Protein AF-K2A7L4-F1 (afdb_monomer_lite)

Radius of gyration: 23.86 Å; chains: 1; bounding box: 83×34×52 Å

Secondary structure (DSSP, 8-state):
--STTT-EEE-HHHHHTT--GGG--S-S-EEEEESSHHHHHHHHHHHTT--S-EEEEEES--GGGHHHHHHHHHHTT-EEEEESS--TTTHHHHHTT--SEE--THHHHSPPPPP----------------

Foldseek 3Di:
DPDCQAEAEAEPVCVVVVDQPVPDPDHQEYEYEDAEPVVLVVVVVRCVNPPHAYEYEHEVHDLVCLLVSVVVCVVVVHQYEYEYPDDPVCVVVVCVSPGNYYDDPCVPPPDDDDDDDDDDDDDDPPPPDDD

Structure (mmCIF, N/CA/C/O backbone):
data_AF-K2A7L4-F1
#
_entry.id   AF-K2A7L4-F1
#
loop_
_atom_site.group_PDB
_atom_site.id
_atom_site.type_symbol
_atom_site.label_atom_id
_atom_site.label_alt_id
_atom_site.label_comp_id
_atom_site.label_asym_id
_atom_site.label_entity_id
_atom_site.label_seq_id
_atom_site.pdbx_PDB_ins_code
_atom_site.Cartn_x
_atom_site.Cartn_y
_atom_site.Cartn_z
_atom_site.occupancy
_atom_site.B_iso_or_equiv
_atom_site.auth_seq_id
_atom_site.auth_comp_id
_atom_site.auth_asym_id
_atom_site.auth_atom_id
_atom_site.pdbx_PDB_model_num
ATOM 1 N N . ARG A 1 1 ? -7.139 -5.953 -0.309 1.00 86.12 1 ARG A N 1
ATOM 2 C CA . ARG A 1 1 ? -7.545 -7.374 -0.502 1.00 86.12 1 ARG A CA 1
ATOM 3 C C . ARG A 1 1 ? -8.337 -7.838 0.719 1.00 86.12 1 ARG A C 1
ATOM 5 O O . ARG A 1 1 ? -8.041 -7.324 1.789 1.00 86.12 1 ARG A O 1
ATOM 12 N N . LEU A 1 2 ? -9.313 -8.744 0.580 1.00 79.94 2 LEU A N 1
ATOM 13 C CA . LEU A 1 2 ? -10.068 -9.315 1.712 1.00 79.94 2 LEU A CA 1
ATOM 14 C C . LEU A 1 2 ? -9.453 -10.632 2.205 1.00 79.94 2 LEU A C 1
ATOM 16 O O . LEU A 1 2 ? -9.484 -10.913 3.397 1.00 79.94 2 LEU A O 1
ATOM 20 N N . GLY A 1 3 ? -8.848 -11.410 1.306 1.00 83.31 3 GLY A N 1
ATOM 21 C CA . GLY A 1 3 ? -8.151 -12.647 1.656 1.00 83.31 3 GLY A CA 1
ATOM 22 C C . GLY A 1 3 ? -7.023 -13.000 0.689 1.00 83.31 3 GLY A C 1
ATOM 23 O O . GLY A 1 3 ? -6.703 -12.243 -0.231 1.00 83.31 3 GLY A O 1
ATOM 24 N N . LEU A 1 4 ? -6.410 -14.170 0.893 1.00 84.88 4 LEU A N 1
ATOM 25 C CA . LEU A 1 4 ? -5.276 -14.646 0.084 1.00 84.88 4 LEU A CA 1
ATOM 26 C C . LEU A 1 4 ? -5.657 -15.006 -1.366 1.00 84.88 4 LEU A C 1
ATOM 28 O O . LEU A 1 4 ? -4.777 -15.100 -2.214 1.00 84.88 4 LEU A O 1
ATOM 32 N N . TRP A 1 5 ? -6.946 -15.188 -1.664 1.00 81.75 5 TRP A N 1
ATOM 33 C CA . TRP A 1 5 ? -7.446 -15.519 -3.005 1.00 81.75 5 TRP A CA 1
ATOM 34 C C . TRP A 1 5 ? -7.596 -14.301 -3.934 1.00 81.75 5 TRP A C 1
ATOM 36 O O . TRP A 1 5 ? -7.718 -14.472 -5.143 1.00 81.75 5 TRP A O 1
ATOM 46 N N . ASP A 1 6 ? -7.614 -13.072 -3.402 1.00 83.62 6 ASP A N 1
ATOM 47 C CA . ASP A 1 6 ? -7.854 -11.865 -4.211 1.00 83.62 6 ASP A CA 1
ATOM 48 C C . ASP A 1 6 ? -6.631 -11.440 -5.033 1.00 83.62 6 ASP A C 1
ATOM 50 O O . ASP A 1 6 ? -6.761 -10.953 -6.162 1.00 83.62 6 ASP A O 1
ATOM 54 N N . ALA A 1 7 ? -5.449 -11.563 -4.432 1.00 88.81 7 ALA A N 1
ATOM 55 C CA . ALA A 1 7 ? -4.194 -11.047 -4.952 1.00 88.81 7 ALA A CA 1
ATOM 56 C C . ALA A 1 7 ? -3.018 -11.859 -4.415 1.00 88.81 7 ALA A C 1
ATOM 58 O O . ALA A 1 7 ? -3.024 -12.301 -3.263 1.00 88.81 7 ALA A O 1
ATOM 59 N N . VAL A 1 8 ? -1.979 -11.990 -5.238 1.00 90.62 8 VAL A N 1
ATOM 60 C CA . VAL A 1 8 ? -0.698 -12.529 -4.779 1.00 90.62 8 VAL A CA 1
ATOM 61 C C . VAL A 1 8 ? 0.108 -11.387 -4.178 1.00 90.62 8 VAL A C 1
ATOM 63 O O . VAL A 1 8 ? 0.433 -10.432 -4.880 1.00 90.62 8 VAL A O 1
ATOM 66 N N . MET A 1 9 ? 0.445 -11.513 -2.896 1.00 89.25 9 MET A N 1
ATOM 67 C CA . MET A 1 9 ? 1.396 -10.639 -2.214 1.00 89.25 9 MET A CA 1
ATOM 68 C C . MET A 1 9 ? 2.733 -11.363 -2.086 1.00 89.25 9 MET A C 1
ATOM 70 O O . MET A 1 9 ? 2.806 -12.436 -1.488 1.00 89.25 9 MET A O 1
ATOM 74 N N . ILE A 1 10 ? 3.782 -10.768 -2.639 1.00 89.06 10 ILE A N 1
ATOM 75 C CA . ILE A 1 10 ? 5.142 -11.291 -2.604 1.00 89.06 10 ILE A CA 1
ATOM 76 C C . ILE A 1 10 ? 5.952 -10.487 -1.602 1.00 89.06 10 ILE A C 1
ATOM 78 O O . ILE A 1 10 ? 6.147 -9.286 -1.768 1.00 89.06 10 ILE A O 1
ATOM 82 N N . LYS A 1 11 ? 6.458 -11.184 -0.593 1.00 86.56 11 LYS A N 1
ATOM 83 C CA . LYS A 1 11 ? 7.412 -10.654 0.383 1.00 86.56 11 LYS A CA 1
ATOM 84 C C . LYS A 1 11 ? 8.851 -11.013 0.005 1.00 86.56 11 LYS A C 1
ATOM 86 O O . LYS A 1 11 ? 9.097 -11.784 -0.928 1.00 86.56 11 LYS A O 1
ATOM 91 N N . ASP A 1 12 ? 9.802 -10.481 0.755 1.00 74.25 12 ASP A N 1
ATOM 92 C CA . ASP A 1 12 ? 11.238 -10.732 0.630 1.00 74.25 12 ASP A CA 1
ATOM 93 C C . ASP A 1 12 ? 11.605 -12.235 0.569 1.00 74.25 12 ASP A C 1
ATOM 95 O O . ASP A 1 12 ? 12.352 -12.672 -0.314 1.00 74.25 12 ASP A O 1
ATOM 99 N N . ASN A 1 13 ? 11.007 -13.048 1.439 1.00 78.81 13 ASN A N 1
ATOM 100 C CA . ASN A 1 13 ? 11.242 -14.483 1.561 1.00 78.81 13 ASN A CA 1
ATOM 101 C C . ASN A 1 13 ? 10.885 -15.258 0.280 1.00 78.81 13 ASN A C 1
ATOM 103 O O . ASN A 1 13 ? 11.617 -16.161 -0.128 1.00 78.81 13 ASN A O 1
ATOM 107 N N . HIS A 1 14 ? 9.823 -14.863 -0.422 1.00 81.75 14 HIS A N 1
ATOM 108 C CA . HIS A 1 14 ? 9.398 -15.484 -1.677 1.00 81.75 14 HIS A CA 1
ATOM 109 C C . HIS A 1 14 ? 10.441 -15.282 -2.783 1.00 81.75 14 HIS A C 1
ATOM 111 O O . HIS A 1 14 ? 10.658 -16.163 -3.620 1.00 81.75 14 HIS A O 1
ATOM 117 N N . PHE A 1 15 ? 11.130 -14.135 -2.784 1.00 71.62 15 PHE A N 1
ATOM 118 C CA . PHE A 1 15 ? 12.228 -13.907 -3.718 1.00 71.62 15 PHE A CA 1
ATOM 119 C C . PHE A 1 15 ? 13.444 -14.774 -3.409 1.00 71.62 15 PHE A C 1
ATOM 121 O O . PHE A 1 15 ? 14.081 -15.241 -4.354 1.00 71.62 15 PHE A O 1
ATOM 128 N N . GLY A 1 16 ? 13.747 -15.000 -2.126 1.00 74.00 16 GLY A N 1
ATOM 129 C CA . GLY A 1 16 ? 14.799 -15.925 -1.694 1.00 74.00 16 GLY A CA 1
ATOM 130 C C . GLY A 1 16 ? 14.524 -17.372 -2.112 1.00 74.00 16 GLY A C 1
ATOM 131 O O . GLY A 1 16 ? 15.450 -18.101 -2.447 1.00 74.00 16 GLY A O 1
ATOM 132 N N . MET A 1 17 ? 13.248 -17.754 -2.191 1.00 82.44 17 MET A N 1
ATOM 133 C CA . MET A 1 17 ? 12.800 -19.087 -2.614 1.00 82.44 17 MET A CA 1
ATOM 134 C C . MET A 1 17 ? 12.707 -19.269 -4.140 1.00 82.44 17 MET A C 1
ATOM 136 O O . MET A 1 17 ? 12.281 -20.321 -4.609 1.00 82.44 17 MET A O 1
ATOM 140 N N . GLY A 1 18 ? 13.084 -18.262 -4.937 1.00 78.25 18 GLY A N 1
ATOM 141 C CA . GLY A 1 18 ? 13.066 -18.366 -6.401 1.00 78.25 18 GLY A CA 1
ATOM 142 C C . GLY A 1 18 ? 11.666 -18.318 -7.021 1.00 78.25 18 GLY A C 1
ATOM 143 O O . GLY A 1 18 ? 11.464 -18.840 -8.116 1.00 78.25 18 GLY A O 1
ATOM 144 N N . PHE A 1 19 ? 10.694 -17.692 -6.349 1.00 82.75 19 PHE A N 1
ATOM 145 C CA . PHE A 1 19 ? 9.336 -17.572 -6.874 1.00 82.75 19 PHE A CA 1
ATOM 146 C C . PHE A 1 19 ? 9.306 -16.842 -8.231 1.00 82.75 19 PHE A C 1
ATOM 148 O O . PHE A 1 19 ? 9.809 -15.721 -8.367 1.00 82.75 19 PHE A O 1
ATOM 155 N N . ASP A 1 20 ? 8.686 -17.478 -9.230 1.00 82.81 20 ASP A N 1
ATOM 156 C CA . ASP A 1 20 ? 8.538 -16.940 -10.583 1.00 82.81 20 ASP A CA 1
ATOM 157 C C . ASP A 1 20 ? 7.170 -16.273 -10.764 1.00 82.81 20 ASP A C 1
ATOM 159 O O . ASP A 1 20 ? 6.131 -16.932 -10.859 1.00 82.81 20 ASP A O 1
ATOM 163 N N . LEU A 1 21 ? 7.191 -14.945 -10.883 1.00 84.19 21 LEU A N 1
ATOM 164 C CA . LEU A 1 21 ? 6.017 -14.109 -11.128 1.00 84.19 21 LEU A CA 1
ATOM 165 C C . LEU A 1 21 ? 5.228 -14.497 -12.385 1.00 84.19 21 LEU A C 1
ATOM 167 O O . LEU A 1 21 ? 4.024 -14.259 -12.435 1.00 84.19 21 LEU A O 1
ATOM 171 N N . LYS A 1 22 ? 5.857 -15.133 -13.382 1.00 82.12 22 LYS A N 1
ATOM 172 C CA . LYS A 1 22 ? 5.166 -15.587 -14.603 1.00 82.12 22 LYS A CA 1
ATOM 173 C C . LYS A 1 22 ? 4.145 -16.693 -14.339 1.00 82.12 22 LYS A C 1
ATOM 175 O O . LYS A 1 22 ? 3.267 -16.932 -15.169 1.00 82.12 22 LYS A O 1
ATOM 180 N N . ARG A 1 23 ? 4.259 -17.385 -13.201 1.00 83.88 23 ARG A N 1
ATOM 181 C CA . ARG A 1 23 ? 3.321 -18.434 -12.782 1.00 83.88 23 ARG A CA 1
ATOM 182 C C . ARG A 1 23 ? 2.033 -17.864 -12.195 1.00 83.88 23 ARG A C 1
ATOM 184 O O . ARG A 1 23 ? 1.040 -18.583 -12.130 1.00 83.88 23 ARG A O 1
ATOM 191 N N . VAL A 1 24 ? 2.032 -16.592 -11.797 1.00 85.12 24 VAL A N 1
ATOM 192 C CA . VAL A 1 24 ? 0.857 -15.933 -11.229 1.00 85.12 24 VAL A CA 1
ATOM 193 C C . VAL A 1 24 ? -0.155 -15.653 -12.337 1.00 85.12 24 VAL A C 1
ATOM 195 O O . VAL A 1 24 ? 0.096 -14.868 -13.251 1.00 85.12 24 VAL A O 1
ATOM 198 N N . LYS A 1 25 ? -1.311 -16.314 -12.256 1.00 81.81 25 LYS A N 1
ATOM 199 C CA . LYS A 1 25 ? -2.440 -16.172 -13.182 1.00 81.81 25 LYS A CA 1
ATOM 200 C C . LYS A 1 25 ? -3.742 -16.084 -12.383 1.00 81.81 25 LYS A C 1
ATOM 202 O O . LYS A 1 25 ? -3.800 -16.580 -11.264 1.00 81.81 25 LYS A O 1
ATOM 207 N N . ASN A 1 26 ? -4.777 -15.492 -12.978 1.00 86.38 26 ASN A N 1
ATOM 208 C CA . ASN A 1 26 ? -6.145 -15.449 -12.436 1.00 86.38 26 ASN A CA 1
ATOM 209 C C . ASN A 1 26 ? -6.304 -14.738 -11.075 1.00 86.38 26 ASN A C 1
ATOM 211 O O . ASN A 1 26 ? -7.186 -15.090 -10.300 1.00 86.38 26 ASN A O 1
ATOM 215 N N . VAL A 1 27 ? -5.482 -13.725 -10.788 1.00 89.31 27 VAL A N 1
ATOM 216 C CA . VAL A 1 27 ? -5.642 -12.845 -9.615 1.00 89.31 27 VAL A CA 1
ATOM 217 C C . VAL A 1 27 ? -5.869 -11.403 -10.054 1.00 89.31 27 VAL A C 1
ATOM 219 O O . VAL A 1 27 ? -5.484 -11.031 -11.163 1.00 89.31 27 VAL A O 1
ATOM 222 N N . LYS A 1 28 ? -6.488 -10.582 -9.195 1.00 91.25 28 LYS A N 1
ATOM 223 C CA . LYS A 1 28 ? -6.848 -9.194 -9.541 1.00 91.25 28 LYS A CA 1
ATOM 224 C C . LYS A 1 28 ? -5.616 -8.315 -9.756 1.00 91.25 28 LYS A C 1
ATOM 226 O O . LYS A 1 28 ? -5.599 -7.493 -10.667 1.00 91.25 28 LYS A O 1
ATOM 231 N N . PHE A 1 29 ? -4.599 -8.485 -8.916 1.00 92.81 29 PHE A N 1
ATOM 232 C CA . PHE A 1 29 ? -3.343 -7.747 -8.984 1.00 92.81 29 PHE A CA 1
ATOM 233 C C . PHE A 1 29 ? -2.212 -8.534 -8.318 1.00 92.81 29 PHE A C 1
ATOM 235 O O . PHE A 1 29 ? -2.442 -9.515 -7.603 1.00 92.81 29 PHE A O 1
ATOM 242 N N . VAL A 1 30 ? -0.987 -8.089 -8.579 1.00 93.19 30 VAL A N 1
ATOM 243 C CA . VAL A 1 30 ? 0.221 -8.545 -7.894 1.00 93.19 30 VAL A CA 1
ATOM 244 C C . VAL A 1 30 ? 0.715 -7.421 -7.005 1.00 93.19 30 VAL A C 1
ATOM 246 O O . VAL A 1 30 ? 0.873 -6.289 -7.456 1.00 93.19 30 VAL A O 1
ATOM 249 N N . GLU A 1 31 ? 0.988 -7.753 -5.757 1.00 94.56 31 GLU A N 1
ATOM 250 C CA . GLU A 1 31 ? 1.528 -6.842 -4.762 1.00 94.56 31 GLU A CA 1
ATOM 251 C C . GLU A 1 31 ? 2.910 -7.319 -4.331 1.00 94.56 31 GLU A C 1
ATOM 253 O O . GLU A 1 31 ? 3.126 -8.520 -4.159 1.00 94.56 31 GLU A O 1
ATOM 258 N N . ILE A 1 32 ? 3.860 -6.398 -4.190 1.00 94.62 32 ILE A N 1
ATOM 259 C CA . ILE A 1 32 ? 5.217 -6.718 -3.747 1.00 94.62 32 ILE A CA 1
ATOM 260 C C . ILE A 1 32 ? 5.619 -5.795 -2.606 1.00 94.62 32 ILE A C 1
ATOM 262 O O . ILE A 1 32 ? 5.568 -4.577 -2.749 1.00 94.62 32 ILE A O 1
ATOM 266 N N . GLU A 1 33 ? 6.069 -6.392 -1.511 1.00 94.88 33 GLU A N 1
ATOM 267 C CA . GLU A 1 33 ? 6.612 -5.697 -0.348 1.00 94.88 33 GLU A CA 1
ATOM 268 C C . GLU A 1 33 ? 8.115 -5.462 -0.517 1.00 94.88 33 GLU A C 1
ATOM 270 O O . GLU A 1 33 ? 8.862 -6.360 -0.926 1.00 94.88 33 GLU A O 1
ATOM 275 N N . VAL A 1 34 ? 8.555 -4.239 -0.228 1.00 95.62 34 VAL A N 1
ATOM 276 C CA . VAL A 1 34 ? 9.965 -3.847 -0.238 1.00 95.62 34 VAL A CA 1
ATOM 277 C C . VAL A 1 34 ? 10.280 -2.930 0.941 1.00 95.62 34 VAL A C 1
ATOM 279 O O . VAL A 1 34 ? 9.512 -2.030 1.262 1.00 95.62 34 VAL A O 1
ATOM 282 N N . GLU A 1 35 ? 11.462 -3.103 1.523 1.00 95.38 35 GLU A N 1
ATOM 283 C CA . GLU A 1 35 ? 11.927 -2.364 2.709 1.00 95.38 35 GLU A CA 1
ATOM 284 C C . GLU A 1 35 ? 12.985 -1.298 2.372 1.00 95.38 35 GLU A C 1
ATOM 286 O O . GLU A 1 35 ? 13.297 -0.406 3.161 1.00 95.38 35 GLU A O 1
ATOM 291 N N . ASN A 1 36 ? 13.606 -1.391 1.190 1.00 95.50 36 ASN A N 1
ATOM 292 C CA . ASN A 1 36 ? 14.650 -0.462 0.753 1.00 95.50 36 ASN A CA 1
ATOM 293 C C . ASN A 1 36 ? 14.740 -0.337 -0.777 1.00 95.50 36 ASN A C 1
ATOM 295 O O . ASN A 1 36 ? 14.196 -1.141 -1.534 1.00 95.50 36 ASN A O 1
ATOM 299 N N . LEU A 1 37 ? 15.488 0.669 -1.247 1.00 96.31 37 LEU A N 1
ATOM 300 C CA . LEU A 1 37 ? 15.656 0.963 -2.678 1.00 96.31 37 LEU A CA 1
ATOM 301 C C . LEU A 1 37 ? 16.280 -0.194 -3.472 1.00 96.31 37 LEU A C 1
ATOM 303 O O . LEU A 1 37 ? 15.925 -0.407 -4.626 1.00 96.31 37 LEU A O 1
ATOM 307 N N . ARG A 1 38 ? 17.172 -0.981 -2.859 1.00 94.25 38 ARG A N 1
ATOM 308 C CA . ARG A 1 38 ? 17.788 -2.135 -3.528 1.00 94.25 38 ARG A CA 1
ATOM 309 C C . ARG A 1 38 ? 16.759 -3.233 -3.796 1.00 94.25 38 ARG A C 1
ATOM 311 O O . ARG A 1 38 ? 16.801 -3.868 -4.849 1.00 94.25 38 ARG A O 1
ATOM 318 N N . GLN A 1 39 ? 15.861 -3.489 -2.845 1.00 94.19 39 GLN A N 1
ATOM 319 C CA . GLN A 1 39 ? 14.743 -4.411 -3.043 1.00 94.19 39 GLN A CA 1
ATOM 320 C C . GLN A 1 39 ? 13.747 -3.852 -4.068 1.00 94.19 39 GLN A C 1
ATOM 322 O O . GLN A 1 39 ? 13.325 -4.600 -4.947 1.00 94.19 39 GLN A O 1
ATOM 327 N N . LEU A 1 40 ? 13.461 -2.545 -4.029 1.00 95.62 40 LEU A N 1
ATOM 328 C CA . LEU A 1 40 ? 12.623 -1.863 -5.020 1.00 95.62 40 LEU A CA 1
ATOM 329 C C . LEU A 1 40 ? 13.141 -2.059 -6.450 1.00 95.62 40 LEU A C 1
ATOM 331 O O . LEU A 1 40 ? 12.390 -2.508 -7.313 1.00 95.62 40 LEU A O 1
ATOM 335 N N . ASP A 1 41 ? 14.425 -1.793 -6.701 1.00 94.56 41 ASP A N 1
ATOM 336 C CA . ASP A 1 41 ? 15.007 -1.925 -8.042 1.00 94.56 41 ASP A CA 1
ATOM 337 C C . ASP A 1 41 ? 14.903 -3.377 -8.559 1.00 94.56 41 ASP A C 1
ATOM 339 O O . ASP A 1 41 ? 14.564 -3.621 -9.722 1.00 94.56 41 ASP A O 1
ATOM 343 N N . LYS A 1 42 ? 15.106 -4.370 -7.677 1.00 91.56 42 LYS A N 1
ATOM 344 C CA . LYS A 1 42 ? 14.906 -5.794 -8.003 1.00 91.56 42 LYS A CA 1
ATOM 345 C C . LYS A 1 42 ? 13.439 -6.127 -8.282 1.00 91.56 42 LYS A C 1
ATOM 347 O O . LYS A 1 42 ? 13.158 -6.871 -9.223 1.00 91.56 42 LYS A O 1
ATOM 352 N N . ALA A 1 43 ? 12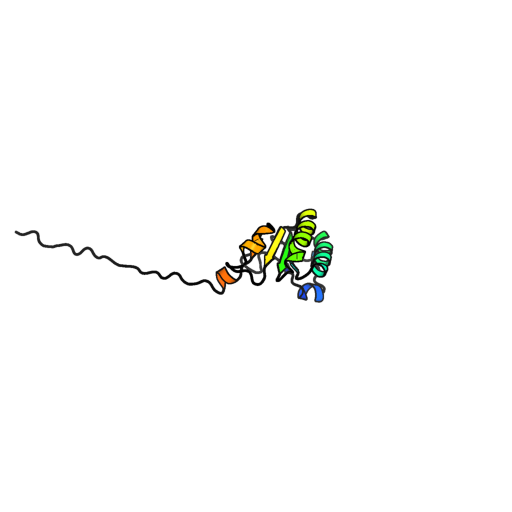.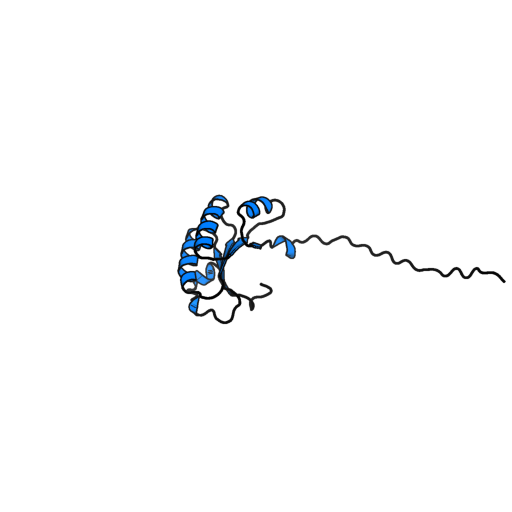516 -5.615 -7.472 1.00 91.62 43 ALA A N 1
ATOM 353 C CA . ALA A 1 43 ? 11.084 -5.836 -7.635 1.00 91.62 43 ALA A CA 1
ATOM 354 C C . ALA A 1 43 ? 10.598 -5.268 -8.973 1.00 91.62 43 ALA A C 1
ATOM 356 O O . ALA A 1 43 ? 9.967 -5.987 -9.747 1.00 91.62 43 ALA A O 1
ATOM 357 N N . MET A 1 44 ? 10.983 -4.032 -9.301 1.00 93.00 44 MET A N 1
ATOM 358 C CA . MET A 1 44 ? 10.651 -3.385 -10.572 1.00 93.00 44 MET A CA 1
ATOM 359 C C . MET A 1 44 ? 11.153 -4.192 -11.773 1.00 93.00 44 MET A C 1
ATOM 361 O O . MET A 1 44 ? 10.391 -4.431 -12.708 1.00 93.00 44 MET A O 1
ATOM 365 N N . ALA A 1 45 ? 12.396 -4.689 -11.735 1.00 91.00 45 ALA A N 1
ATOM 366 C CA . ALA A 1 45 ? 12.936 -5.528 -12.806 1.00 91.00 45 ALA A CA 1
ATOM 367 C C . ALA A 1 45 ? 12.093 -6.794 -13.042 1.00 91.00 45 ALA A C 1
ATOM 369 O O . ALA A 1 45 ? 11.816 -7.152 -14.188 1.00 91.00 45 ALA A O 1
ATOM 370 N N . LYS A 1 46 ? 11.632 -7.450 -11.972 1.00 88.38 46 LYS A N 1
ATOM 371 C CA . LYS A 1 46 ? 10.784 -8.649 -12.070 1.00 88.38 46 LYS A CA 1
ATOM 372 C C . LYS A 1 46 ? 9.363 -8.317 -12.547 1.00 88.38 46 LYS A C 1
ATOM 374 O O . LYS A 1 46 ? 8.803 -9.037 -13.381 1.00 88.38 46 LYS A O 1
ATOM 379 N N . LEU A 1 47 ? 8.811 -7.196 -12.081 1.00 90.69 47 LEU A N 1
ATOM 380 C CA . LEU A 1 47 ? 7.479 -6.698 -12.434 1.00 90.69 47 LEU A CA 1
ATOM 381 C C . LEU A 1 47 ? 7.328 -6.331 -13.916 1.00 90.69 47 LEU A C 1
ATOM 383 O O . LEU A 1 47 ? 6.202 -6.325 -14.417 1.00 90.69 47 LEU A O 1
ATOM 387 N N . LYS A 1 48 ? 8.421 -6.091 -14.654 1.00 90.00 48 LYS A N 1
ATOM 388 C CA . LYS A 1 48 ? 8.373 -5.865 -16.114 1.00 90.00 48 LYS A CA 1
ATOM 389 C C . LYS A 1 48 ? 7.727 -7.021 -16.879 1.00 90.00 48 LYS A C 1
ATOM 391 O O . LYS A 1 48 ? 7.072 -6.797 -17.889 1.00 90.00 48 LYS A O 1
ATOM 396 N N . SER A 1 49 ? 7.871 -8.250 -16.380 1.00 87.06 49 SER A N 1
ATOM 397 C CA . SER A 1 49 ? 7.276 -9.444 -16.998 1.00 87.06 49 SER A CA 1
ATOM 398 C C . SER A 1 49 ? 5.798 -9.668 -16.647 1.00 87.06 49 SER A C 1
ATOM 400 O O . SER A 1 49 ? 5.130 -10.484 -17.282 1.00 87.06 49 SER A O 1
ATOM 402 N N . VAL A 1 50 ? 5.273 -8.943 -15.654 1.00 89.00 50 VAL A N 1
ATOM 403 C CA . VAL A 1 50 ? 3.896 -9.076 -15.165 1.00 89.00 50 VAL A CA 1
ATOM 404 C C . VAL A 1 50 ? 2.972 -8.174 -15.979 1.00 89.00 50 VAL A C 1
ATOM 406 O O . VAL A 1 50 ? 3.212 -6.972 -16.089 1.00 89.00 50 VAL A O 1
ATOM 409 N N . LYS A 1 51 ? 1.897 -8.747 -16.532 1.00 89.50 51 LYS A N 1
ATOM 410 C CA . LYS A 1 51 ? 0.855 -8.006 -17.273 1.00 89.50 51 LYS A CA 1
ATOM 411 C C . LYS A 1 51 ? -0.331 -7.570 -16.407 1.00 89.50 51 LYS A C 1
ATOM 413 O O . LYS A 1 51 ? -1.137 -6.763 -16.850 1.00 89.50 51 LYS A O 1
ATOM 418 N N . LEU A 1 52 ? -0.453 -8.130 -15.206 1.00 90.88 52 LEU A N 1
ATOM 419 C CA . LEU A 1 52 ? -1.498 -7.781 -14.245 1.00 90.88 52 LEU A CA 1
ATOM 420 C C . LEU A 1 52 ? -1.231 -6.396 -13.630 1.00 90.88 52 LEU A C 1
ATOM 422 O O . LEU A 1 52 ? -0.075 -5.959 -13.634 1.00 90.88 52 LEU A O 1
ATOM 426 N N . PRO A 1 53 ? -2.259 -5.730 -13.068 1.00 93.12 53 PRO A N 1
ATOM 427 C CA . PRO A 1 53 ? -2.070 -4.554 -12.226 1.00 93.12 53 PRO A CA 1
ATOM 428 C C . PRO A 1 53 ? -1.065 -4.828 -11.101 1.00 93.12 53 PRO A C 1
ATOM 430 O O . PRO A 1 53 ? -0.992 -5.946 -10.578 1.00 93.12 53 PRO A O 1
ATOM 433 N N . LYS A 1 54 ? -0.271 -3.811 -10.760 1.00 95.19 54 LYS A N 1
ATOM 434 C CA . LYS A 1 54 ? 0.916 -3.947 -9.909 1.00 95.19 54 LYS A CA 1
ATOM 435 C C . LYS A 1 54 ? 0.833 -2.942 -8.777 1.00 95.19 54 LYS A C 1
ATOM 437 O O . LYS A 1 54 ? 0.658 -1.751 -9.031 1.00 95.19 54 LYS A O 1
ATOM 442 N N . VAL A 1 55 ? 1.018 -3.430 -7.563 1.00 96.50 55 VAL A N 1
ATOM 443 C CA . VAL A 1 55 ? 1.145 -2.622 -6.355 1.00 96.50 55 VAL A CA 1
ATOM 444 C C . VAL A 1 55 ? 2.525 -2.882 -5.766 1.00 96.50 55 VAL A C 1
ATOM 446 O O . VAL A 1 55 ? 2.978 -4.027 -5.711 1.00 96.50 55 VAL A O 1
ATOM 449 N N . VAL A 1 56 ? 3.214 -1.826 -5.348 1.00 97.06 56 VAL A N 1
ATOM 450 C CA . VAL A 1 56 ? 4.433 -1.951 -4.548 1.00 97.06 56 VAL A CA 1
ATOM 451 C C . VAL A 1 56 ? 4.204 -1.281 -3.206 1.00 97.06 56 VAL A C 1
ATOM 453 O O . VAL A 1 56 ? 3.936 -0.082 -3.144 1.00 97.06 56 VAL A O 1
ATOM 456 N N . MET A 1 57 ? 4.331 -2.081 -2.151 1.00 97.38 57 MET A N 1
ATOM 457 C CA . MET A 1 57 ? 4.239 -1.663 -0.763 1.00 97.38 57 MET A CA 1
ATOM 458 C C . MET A 1 57 ? 5.635 -1.333 -0.238 1.00 97.38 57 MET A C 1
ATOM 460 O O . MET A 1 57 ? 6.524 -2.182 -0.209 1.00 97.38 57 MET A O 1
ATOM 464 N N . LEU A 1 58 ? 5.814 -0.085 0.183 1.00 97.38 58 LEU A N 1
ATOM 465 C CA . LEU A 1 58 ? 6.980 0.393 0.910 1.00 97.38 58 LEU A CA 1
ATOM 466 C C . LEU A 1 58 ? 6.758 0.095 2.401 1.00 97.38 58 LEU A C 1
ATOM 468 O O . LEU A 1 58 ? 6.104 0.888 3.081 1.00 97.38 58 LEU A O 1
ATOM 472 N N . ASP A 1 59 ? 7.250 -1.045 2.892 1.00 96.06 59 ASP A N 1
ATOM 473 C CA . ASP A 1 59 ? 7.084 -1.453 4.295 1.00 96.06 59 ASP A CA 1
ATOM 474 C C . ASP A 1 59 ? 8.247 -0.970 5.162 1.00 96.06 59 ASP A C 1
ATOM 476 O O . ASP A 1 59 ? 9.412 -1.146 4.804 1.00 96.06 59 ASP A O 1
ATOM 480 N N . ASN A 1 60 ? 7.926 -0.308 6.280 1.00 94.50 60 ASN A N 1
ATOM 481 C CA . ASN A 1 60 ? 8.893 0.278 7.220 1.00 94.50 60 ASN A CA 1
ATOM 482 C C . ASN A 1 60 ? 10.023 1.065 6.518 1.00 94.50 60 ASN A C 1
ATOM 484 O O . ASN A 1 60 ? 11.176 1.106 6.958 1.00 94.50 60 ASN A O 1
ATOM 488 N N . PHE A 1 61 ? 9.688 1.684 5.384 1.00 95.94 61 PHE A N 1
ATOM 489 C CA . PHE A 1 61 ? 10.656 2.248 4.456 1.00 95.94 61 PHE A CA 1
ATOM 490 C C . PHE A 1 61 ? 11.270 3.528 5.020 1.00 95.94 61 PHE A C 1
ATOM 492 O O . PHE A 1 61 ? 10.597 4.340 5.656 1.00 95.94 61 PHE A O 1
ATOM 499 N N . ASN A 1 62 ? 12.547 3.781 4.721 1.00 95.31 62 ASN A N 1
ATOM 500 C CA . ASN A 1 62 ? 13.178 5.032 5.136 1.00 95.31 62 ASN A CA 1
ATOM 501 C C . ASN A 1 62 ? 12.453 6.233 4.511 1.00 95.31 62 ASN A C 1
ATOM 503 O O . ASN A 1 62 ? 12.478 6.422 3.291 1.00 95.31 62 ASN A O 1
ATOM 507 N N . ILE A 1 63 ? 11.892 7.088 5.365 1.00 93.94 63 ILE A N 1
ATOM 508 C CA . ILE A 1 63 ? 11.091 8.247 4.975 1.00 93.94 63 ILE A CA 1
ATOM 509 C C . ILE A 1 63 ? 11.798 9.187 3.992 1.00 93.94 63 ILE A C 1
ATOM 511 O O . ILE A 1 63 ? 11.190 9.683 3.045 1.00 93.94 63 ILE A O 1
ATOM 515 N N . LYS A 1 64 ? 13.121 9.352 4.128 1.00 96.50 64 LYS A N 1
ATOM 516 C CA . LYS A 1 64 ? 13.934 10.194 3.234 1.00 96.50 64 LYS A CA 1
ATOM 517 C C . LYS A 1 64 ? 14.021 9.637 1.810 1.00 96.50 64 LYS A C 1
ATOM 519 O O . LYS A 1 64 ? 14.393 10.361 0.892 1.00 96.50 64 LYS A O 1
ATOM 524 N N . LYS A 1 65 ? 13.723 8.348 1.622 1.00 97.62 65 LYS A N 1
ATOM 525 C CA . LYS A 1 65 ? 13.796 7.637 0.339 1.00 97.62 65 LYS A CA 1
ATOM 526 C C . LYS A 1 65 ? 12.437 7.415 -0.322 1.00 97.62 65 LYS A C 1
ATOM 528 O O . LYS A 1 65 ? 12.403 7.069 -1.500 1.00 97.62 65 LYS A O 1
ATOM 533 N N . ILE A 1 66 ? 11.337 7.676 0.382 1.00 97.06 66 ILE A N 1
ATOM 534 C CA . ILE A 1 66 ? 9.976 7.538 -0.155 1.00 97.06 66 ILE A CA 1
ATOM 535 C C . ILE A 1 66 ? 9.753 8.382 -1.426 1.00 97.06 66 ILE A C 1
ATOM 537 O O . ILE A 1 66 ? 9.242 7.826 -2.400 1.00 97.06 66 ILE A O 1
ATOM 541 N N . PRO A 1 67 ? 10.180 9.663 -1.514 1.00 97.88 67 PRO A N 1
ATOM 542 C CA . PRO A 1 67 ? 9.995 10.449 -2.739 1.00 97.88 67 PRO A CA 1
ATOM 543 C C . PRO A 1 67 ? 10.691 9.840 -3.964 1.00 97.88 67 PRO A C 1
ATOM 545 O O . PRO A 1 67 ? 10.143 9.841 -5.066 1.00 97.88 67 PRO A O 1
ATOM 548 N N . GLU A 1 68 ? 11.896 9.295 -3.765 1.00 98.06 68 GLU A N 1
ATOM 549 C CA . GLU A 1 68 ? 12.664 8.614 -4.811 1.00 98.06 68 GLU A CA 1
ATOM 550 C C . GLU A 1 68 ? 11.931 7.350 -5.286 1.00 98.06 68 GLU A C 1
ATOM 552 O O . GLU A 1 68 ? 11.767 7.142 -6.490 1.00 98.06 68 GLU A O 1
ATOM 557 N N . ALA A 1 69 ? 11.437 6.542 -4.342 1.00 98.00 69 ALA A N 1
ATOM 558 C CA . ALA A 1 69 ? 10.693 5.322 -4.627 1.00 98.00 69 ALA A CA 1
ATOM 559 C C . ALA A 1 69 ? 9.389 5.599 -5.393 1.00 98.00 69 ALA A C 1
ATOM 561 O O . ALA A 1 69 ? 9.156 5.000 -6.443 1.00 98.00 69 ALA A O 1
ATOM 562 N N . ILE A 1 70 ? 8.580 6.559 -4.927 1.00 98.12 70 ILE A N 1
ATOM 563 C CA . ILE A 1 70 ? 7.326 6.957 -5.588 1.00 98.12 70 ILE A CA 1
ATOM 564 C C . ILE A 1 70 ? 7.591 7.418 -7.022 1.00 98.12 70 ILE A C 1
ATOM 566 O O . ILE A 1 70 ? 6.872 7.021 -7.939 1.00 98.12 70 ILE A O 1
ATOM 570 N N . LYS A 1 71 ? 8.635 8.228 -7.242 1.00 98.06 71 LYS A N 1
ATOM 571 C CA . LYS A 1 71 ? 8.994 8.704 -8.585 1.00 98.06 71 LYS A CA 1
ATOM 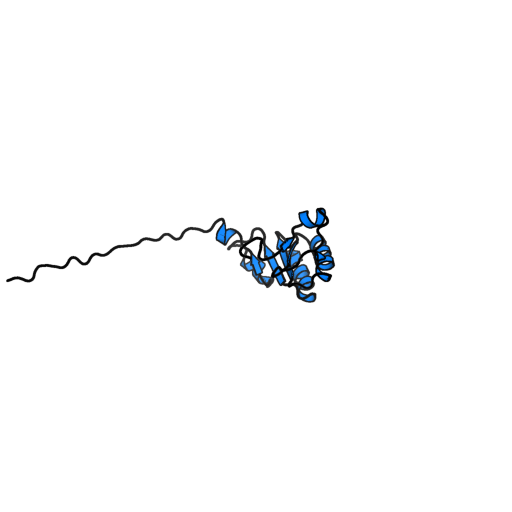572 C C . LYS A 1 71 ? 9.309 7.542 -9.532 1.00 98.06 71 LYS A C 1
ATOM 574 O O . LYS A 1 71 ? 8.808 7.533 -10.654 1.00 98.06 71 LYS A O 1
ATOM 579 N N . LYS A 1 72 ? 10.113 6.569 -9.085 1.00 97.69 72 LYS A N 1
ATOM 580 C CA . LYS A 1 72 ? 10.460 5.374 -9.873 1.00 97.69 72 LYS A CA 1
ATOM 581 C C . LYS A 1 72 ? 9.224 4.534 -10.209 1.00 97.69 72 LYS A C 1
ATOM 583 O O . LYS A 1 72 ? 9.052 4.139 -11.356 1.00 97.69 72 LYS A O 1
ATOM 588 N N . LEU A 1 73 ? 8.355 4.295 -9.228 1.00 97.69 73 LEU A N 1
ATOM 589 C CA . LEU A 1 73 ? 7.156 3.468 -9.392 1.00 97.69 73 LEU A CA 1
ATOM 590 C C . LEU A 1 73 ? 6.131 4.103 -10.337 1.00 97.69 73 LEU A C 1
ATOM 592 O O . LEU A 1 73 ? 5.627 3.440 -11.242 1.00 97.69 73 LEU A O 1
ATOM 596 N N . ARG A 1 74 ? 5.883 5.409 -10.188 1.00 96.75 74 ARG A N 1
ATOM 597 C CA . ARG A 1 74 ? 4.950 6.147 -11.050 1.00 96.75 74 ARG A CA 1
ATOM 598 C C . ARG A 1 74 ? 5.391 6.204 -12.504 1.00 96.75 74 ARG A C 1
ATOM 600 O O . ARG A 1 74 ? 4.539 6.144 -13.384 1.00 96.75 74 ARG A O 1
ATOM 607 N N . ALA A 1 75 ? 6.696 6.282 -12.761 1.00 96.62 75 ALA A N 1
ATOM 608 C CA . ALA A 1 75 ? 7.229 6.246 -14.123 1.00 96.62 75 ALA A CA 1
ATOM 609 C C . ALA A 1 75 ? 6.887 4.936 -14.863 1.00 96.62 75 ALA A C 1
ATOM 611 O O . ALA A 1 75 ? 6.819 4.930 -16.086 1.00 96.62 75 ALA A O 1
ATOM 612 N N . GLU A 1 76 ? 6.633 3.850 -14.127 1.00 95.44 76 GLU A N 1
ATOM 613 C CA . GLU A 1 76 ? 6.246 2.534 -14.656 1.00 95.44 76 GLU A CA 1
ATOM 614 C C . GLU A 1 76 ? 4.733 2.258 -14.500 1.00 95.44 76 GLU A C 1
ATOM 616 O O . GLU A 1 76 ? 4.278 1.137 -14.731 1.00 95.44 76 GLU A O 1
ATOM 621 N N . GLY A 1 77 ? 3.942 3.253 -14.072 1.00 95.69 77 GLY A N 1
ATOM 622 C CA . GLY A 1 77 ? 2.499 3.105 -13.842 1.00 95.69 77 GLY A CA 1
ATOM 623 C C . GLY A 1 77 ? 2.140 2.135 -12.709 1.00 95.69 77 GLY A C 1
ATOM 624 O O . GLY A 1 77 ? 1.082 1.511 -12.751 1.00 95.69 77 GLY A O 1
ATOM 625 N N . ILE A 1 78 ? 3.028 1.962 -11.725 1.00 97.38 78 ILE A N 1
ATOM 626 C CA . ILE A 1 78 ? 2.826 1.060 -10.584 1.00 97.38 78 ILE A CA 1
ATOM 627 C C . ILE A 1 78 ? 2.153 1.823 -9.439 1.00 97.38 78 ILE A C 1
ATOM 629 O O . ILE A 1 78 ? 2.611 2.904 -9.065 1.00 97.38 78 ILE A O 1
ATOM 633 N N . THR A 1 79 ? 1.103 1.236 -8.859 1.00 97.81 79 THR A N 1
ATOM 634 C CA . THR A 1 79 ? 0.425 1.769 -7.670 1.00 97.81 79 THR A CA 1
ATOM 635 C C . THR A 1 79 ? 1.354 1.699 -6.462 1.00 97.81 79 THR A C 1
ATOM 637 O O . THR A 1 79 ? 1.960 0.657 -6.197 1.00 97.81 79 THR A O 1
ATOM 640 N N . VAL A 1 80 ? 1.459 2.799 -5.723 1.00 98.19 80 VAL A N 1
ATOM 641 C CA . VAL A 1 80 ? 2.328 2.909 -4.553 1.00 98.19 80 VAL A CA 1
ATOM 642 C C . VAL A 1 80 ? 1.524 2.834 -3.269 1.00 98.19 80 VAL A C 1
ATOM 644 O O . VAL A 1 80 ? 0.644 3.658 -3.014 1.00 98.19 80 VAL A O 1
ATOM 647 N N . GLU A 1 81 ? 1.903 1.882 -2.431 1.00 98.00 81 GLU A N 1
ATOM 648 C CA . GLU A 1 81 ? 1.382 1.703 -1.088 1.00 98.00 81 GLU A CA 1
ATOM 649 C C . GLU A 1 81 ? 2.485 1.968 -0.058 1.00 98.00 81 GLU A C 1
ATOM 651 O O . GLU A 1 81 ? 3.645 1.626 -0.281 1.00 98.00 81 GLU A O 1
ATOM 656 N N . ILE A 1 82 ? 2.145 2.589 1.070 1.00 97.88 82 ILE A N 1
ATOM 657 C CA . ILE A 1 82 ? 3.059 2.747 2.210 1.00 97.88 82 ILE A CA 1
ATOM 658 C C . ILE A 1 82 ? 2.466 2.016 3.412 1.00 97.88 82 ILE A C 1
ATOM 660 O O . ILE A 1 82 ? 1.286 2.191 3.730 1.00 97.88 82 ILE A O 1
ATOM 664 N N . SER A 1 83 ? 3.290 1.213 4.086 1.00 95.50 83 SER A N 1
ATOM 665 C CA . SER A 1 83 ? 2.915 0.502 5.307 1.00 95.50 83 SER A CA 1
ATOM 666 C C . SER A 1 83 ? 4.062 0.457 6.325 1.00 95.50 83 SER A C 1
ATOM 668 O O . SER A 1 83 ? 5.152 0.975 6.082 1.00 95.50 83 SER A O 1
ATOM 670 N N . GLY A 1 84 ? 3.785 -0.125 7.492 1.00 92.81 84 GLY A N 1
ATOM 671 C CA . GLY A 1 84 ? 4.747 -0.286 8.583 1.00 92.81 84 GLY A CA 1
ATOM 672 C C . GLY A 1 84 ? 4.673 0.822 9.636 1.00 92.81 84 GLY A C 1
ATOM 673 O O . GLY A 1 84 ? 5.000 1.979 9.388 1.00 92.81 84 GLY A O 1
ATOM 674 N N . GLY A 1 85 ? 4.201 0.482 10.842 1.00 90.62 85 GLY A N 1
ATOM 675 C CA . GLY A 1 85 ? 4.212 1.389 12.003 1.00 90.62 85 GLY A CA 1
ATOM 676 C C . GLY A 1 85 ? 3.352 2.661 11.885 1.00 90.62 85 GLY A C 1
ATOM 677 O O . GLY A 1 85 ? 3.472 3.566 12.719 1.00 90.62 85 GLY A O 1
ATOM 678 N N . ILE A 1 86 ? 2.487 2.760 10.870 1.00 93.56 86 ILE A N 1
ATOM 679 C CA . ILE A 1 86 ? 1.666 3.952 10.624 1.00 93.56 86 ILE A CA 1
ATOM 680 C C . ILE A 1 86 ? 0.481 4.005 11.596 1.00 93.56 86 ILE A C 1
ATOM 682 O O . ILE A 1 86 ? -0.247 3.030 11.797 1.00 93.56 86 ILE A O 1
ATOM 686 N N . ASN A 1 87 ? 0.285 5.167 12.208 1.00 91.94 87 ASN A N 1
ATOM 687 C CA . ASN A 1 87 ? -0.775 5.471 13.158 1.00 91.94 87 ASN A CA 1
ATOM 688 C C . ASN A 1 87 ? -1.213 6.939 13.020 1.00 91.94 87 ASN A C 1
ATOM 690 O O . ASN A 1 87 ? -0.634 7.706 12.257 1.00 91.94 87 ASN A O 1
ATOM 694 N N . GLU A 1 88 ? -2.226 7.349 13.780 1.00 90.94 88 GLU A N 1
ATOM 695 C CA . GLU A 1 88 ? -2.797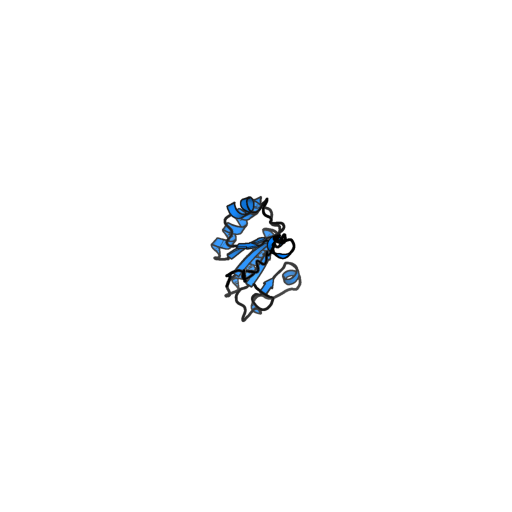 8.701 13.711 1.00 90.94 88 GLU A CA 1
ATOM 696 C C . GLU A 1 88 ? -1.754 9.821 13.885 1.00 90.94 88 GLU A C 1
ATOM 698 O O . GLU A 1 88 ? -1.843 10.857 13.231 1.00 90.94 88 GLU A O 1
ATOM 703 N N . LYS A 1 89 ? -0.712 9.593 14.697 1.00 92.69 89 LYS A N 1
ATOM 704 C CA . LYS A 1 89 ? 0.314 10.603 14.992 1.00 92.69 89 LYS A CA 1
ATOM 705 C C . LYS A 1 89 ? 1.259 10.862 13.818 1.00 92.69 89 LYS A C 1
ATOM 707 O O . LYS A 1 89 ? 1.757 11.975 13.692 1.00 92.69 89 LYS A O 1
ATOM 712 N N . ASN A 1 90 ? 1.534 9.855 12.984 1.00 94.12 90 ASN A N 1
ATOM 713 C CA . ASN A 1 90 ? 2.484 9.959 11.867 1.00 94.12 90 ASN A CA 1
ATOM 714 C C . ASN A 1 90 ? 1.820 9.877 10.480 1.00 94.12 90 ASN A C 1
ATOM 716 O O . ASN A 1 90 ? 2.476 10.142 9.475 1.00 94.12 90 ASN A O 1
ATOM 720 N N . LEU A 1 91 ? 0.517 9.584 10.402 1.00 94.75 91 LEU A N 1
ATOM 721 C CA . LEU A 1 91 ? -0.231 9.458 9.149 1.00 94.75 91 LEU A CA 1
ATOM 722 C C . LEU A 1 91 ? -0.052 10.670 8.227 1.00 94.75 91 LEU A C 1
ATOM 724 O O . LEU A 1 91 ? 0.226 10.516 7.039 1.00 94.75 91 LEU A O 1
ATOM 728 N N . VAL A 1 92 ? -0.174 11.882 8.776 1.00 96.06 92 VAL A N 1
ATOM 729 C CA . VAL A 1 92 ? -0.056 13.129 8.003 1.00 96.06 92 VAL A CA 1
ATOM 730 C C . VAL A 1 92 ? 1.337 13.278 7.388 1.00 96.06 92 VAL A C 1
ATOM 732 O O . VAL A 1 92 ? 1.474 13.834 6.299 1.00 96.06 92 VAL A O 1
ATOM 735 N N . GLU A 1 93 ? 2.378 12.774 8.051 1.00 95.75 93 GLU A N 1
ATOM 736 C CA . GLU A 1 93 ? 3.745 12.805 7.535 1.00 95.75 93 GLU A CA 1
ATOM 737 C C . GLU A 1 93 ? 3.883 11.935 6.282 1.00 95.75 93 GLU A C 1
ATOM 739 O O . GLU A 1 93 ? 4.389 12.401 5.262 1.00 95.75 93 GLU A O 1
ATOM 744 N N . TYR A 1 94 ? 3.337 10.717 6.318 1.00 96.31 94 TYR A N 1
ATOM 745 C CA . TYR A 1 94 ? 3.342 9.807 5.173 1.00 96.31 94 TYR A CA 1
ATOM 746 C C . TYR A 1 94 ? 2.407 10.265 4.043 1.00 96.31 94 TYR A C 1
ATOM 748 O O . TYR A 1 94 ? 2.759 10.173 2.865 1.00 96.31 94 TYR A O 1
ATOM 756 N N . ALA A 1 95 ? 1.245 10.833 4.376 1.00 96.00 95 ALA A N 1
ATOM 757 C CA . ALA A 1 95 ? 0.273 11.326 3.398 1.00 96.00 95 ALA A CA 1
ATOM 758 C C . ALA A 1 95 ? 0.813 12.480 2.535 1.00 96.00 95 ALA A C 1
ATOM 760 O O . ALA A 1 95 ? 0.433 12.612 1.370 1.00 96.00 95 ALA A O 1
ATOM 761 N N . LYS A 1 96 ? 1.752 13.286 3.055 1.00 97.31 96 LYS A N 1
ATOM 762 C CA . LYS A 1 96 ? 2.410 14.367 2.294 1.00 97.31 96 LYS A CA 1
ATOM 763 C C . LYS A 1 96 ? 3.166 13.865 1.065 1.00 97.31 96 LYS A C 1
ATOM 765 O O . LYS A 1 96 ? 3.270 14.603 0.086 1.00 97.31 96 LYS A O 1
ATOM 770 N N . PHE A 1 97 ? 3.651 12.623 1.078 1.00 96.69 97 PHE A N 1
ATOM 771 C CA . PHE A 1 97 ? 4.297 12.015 -0.089 1.00 96.69 97 PHE A CA 1
ATOM 772 C C . PHE A 1 97 ? 3.304 11.633 -1.193 1.00 96.69 97 PHE A C 1
ATOM 774 O O . PHE A 1 97 ? 3.723 11.314 -2.305 1.00 96.69 97 PHE A O 1
ATOM 781 N N . ARG A 1 98 ? 1.996 11.723 -0.909 1.00 96.81 98 ARG A N 1
ATOM 782 C CA . ARG A 1 98 ? 0.893 11.393 -1.815 1.00 96.81 98 ARG A CA 1
ATOM 783 C C . ARG A 1 98 ? 1.022 9.981 -2.398 1.00 96.81 98 ARG A C 1
ATOM 785 O O . ARG A 1 98 ? 1.064 9.869 -3.623 1.00 96.81 98 ARG A O 1
ATOM 792 N N . PRO A 1 99 ? 1.141 8.919 -1.583 1.00 97.50 99 PRO A N 1
ATOM 793 C CA . PRO A 1 99 ? 0.986 7.558 -2.092 1.00 97.50 99 PRO A CA 1
ATOM 794 C C . PRO A 1 99 ? -0.449 7.331 -2.590 1.00 97.50 99 PRO A C 1
ATOM 796 O O . PRO A 1 99 ? -1.345 8.117 -2.280 1.00 97.50 99 PRO A O 1
ATOM 799 N N . ASP A 1 100 ? -0.670 6.257 -3.342 1.00 98.00 100 ASP A N 1
ATOM 800 C CA . ASP A 1 100 ? -2.015 5.887 -3.792 1.00 98.00 100 ASP A CA 1
ATOM 801 C C . ASP A 1 100 ? -2.799 5.206 -2.657 1.00 98.00 100 ASP A C 1
ATOM 803 O O . ASP A 1 100 ? -4.014 5.370 -2.552 1.00 98.00 100 ASP A O 1
ATOM 807 N N . VAL A 1 101 ? -2.094 4.478 -1.779 1.00 97.12 101 VAL A N 1
ATOM 808 C CA . VAL A 1 101 ? -2.662 3.782 -0.616 1.00 97.12 101 VAL A CA 1
ATOM 809 C C . VAL A 1 101 ? -1.754 3.938 0.611 1.00 97.12 101 VAL A C 1
ATOM 811 O O . VAL A 1 101 ? -0.527 3.912 0.508 1.00 97.12 101 VAL A O 1
ATOM 814 N N . ILE A 1 102 ? -2.360 4.076 1.792 1.00 97.06 102 ILE A N 1
ATOM 815 C CA . ILE A 1 102 ? -1.682 3.933 3.087 1.00 97.06 102 ILE A CA 1
ATOM 816 C C . ILE A 1 102 ? -2.368 2.807 3.852 1.00 97.06 102 ILE A C 1
ATOM 818 O O . ILE A 1 102 ? -3.566 2.888 4.125 1.00 97.06 102 ILE A O 1
ATOM 822 N N . SER A 1 103 ? -1.601 1.785 4.227 1.00 95.12 103 SER A N 1
ATOM 823 C CA . SER A 1 103 ? -2.108 0.645 4.990 1.00 95.12 103 SER A CA 1
ATOM 824 C C . SER A 1 103 ? -1.727 0.742 6.458 1.00 95.12 103 SER A C 1
ATOM 826 O O . SER A 1 103 ? -0.548 0.779 6.816 1.00 95.12 103 SER A O 1
ATOM 828 N N . MET A 1 104 ? -2.749 0.741 7.316 1.00 94.00 104 MET A N 1
ATOM 829 C CA . MET A 1 104 ? -2.636 0.893 8.766 1.00 94.00 104 MET A CA 1
ATOM 830 C C . MET A 1 104 ? -3.245 -0.309 9.491 1.00 94.00 104 MET A C 1
ATOM 832 O O . MET A 1 104 ? -4.463 -0.406 9.643 1.00 94.00 104 MET A O 1
ATOM 836 N N . GLY A 1 105 ? -2.398 -1.199 10.016 1.00 88.12 105 GLY A N 1
ATOM 837 C CA . GLY A 1 105 ? -2.854 -2.327 10.842 1.00 88.12 105 GLY A CA 1
ATOM 838 C C . GLY A 1 105 ? -3.575 -1.894 12.127 1.00 88.12 105 GLY A C 1
ATOM 839 O O . GLY A 1 105 ? -4.443 -2.610 12.625 1.00 88.12 105 GLY A O 1
ATOM 840 N N . SER A 1 106 ? -3.285 -0.687 12.629 1.00 86.94 106 SER A N 1
ATOM 841 C CA . SER A 1 106 ? -3.903 -0.111 13.832 1.00 86.94 106 SER A CA 1
ATOM 842 C C . SER A 1 106 ? -5.428 -0.006 13.755 1.00 86.94 106 SER A C 1
ATOM 844 O O . SER A 1 106 ? -6.081 -0.124 14.787 1.00 86.94 106 SER A O 1
ATOM 846 N N . LEU A 1 107 ? -5.997 0.130 12.552 1.00 87.81 107 LEU A N 1
ATOM 847 C CA . LEU A 1 107 ? -7.446 0.226 12.338 1.00 87.81 107 LEU A CA 1
ATOM 848 C C . LEU A 1 107 ? -8.204 -1.069 12.646 1.00 87.81 107 LEU A C 1
ATOM 850 O O . LEU A 1 107 ? -9.414 -1.030 12.830 1.00 87.81 107 LEU A O 1
ATOM 854 N N . THR A 1 108 ? -7.520 -2.213 12.663 1.00 88.06 108 THR A N 1
ATOM 855 C CA . THR A 1 108 ? -8.160 -3.524 12.858 1.00 88.06 108 THR A CA 1
ATOM 856 C C . THR A 1 108 ? -7.612 -4.261 14.069 1.00 88.06 108 THR A C 1
ATOM 858 O O . THR A 1 108 ? -8.375 -4.882 14.798 1.00 88.06 108 THR A O 1
ATOM 861 N N . GLN A 1 109 ? -6.306 -4.170 14.324 1.00 83.88 109 GLN A N 1
ATOM 862 C CA . GLN A 1 109 ? -5.663 -4.901 15.418 1.00 83.88 109 GLN A CA 1
ATOM 863 C C . GLN A 1 109 ? -5.805 -4.199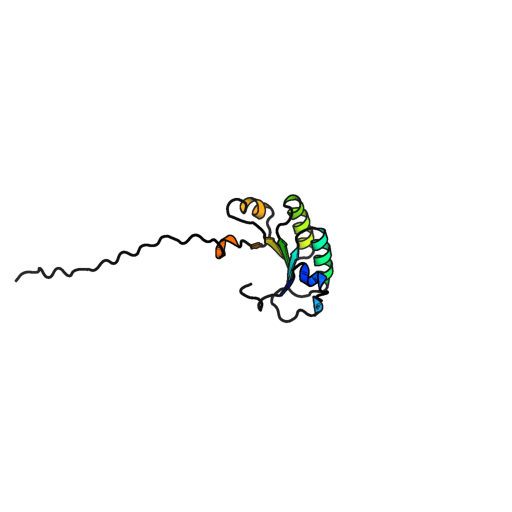 16.773 1.00 83.88 109 GLN A C 1
ATOM 865 O O . GLN A 1 109 ? -5.792 -4.866 17.799 1.00 83.88 109 GLN A O 1
ATOM 870 N N . ASN A 1 110 ? -5.928 -2.866 16.783 1.00 79.88 110 ASN A N 1
ATOM 871 C CA . ASN A 1 110 ? -5.898 -2.047 18.002 1.00 79.88 110 ASN A CA 1
ATOM 872 C C . ASN A 1 110 ? -6.994 -0.965 18.011 1.00 79.88 110 ASN A C 1
ATOM 874 O O . ASN A 1 110 ? -6.811 0.111 18.583 1.00 79.88 110 ASN A O 1
ATOM 878 N N . ALA A 1 111 ? -8.122 -1.219 17.345 1.00 84.81 111 ALA A N 1
ATOM 879 C CA . ALA A 1 111 ? -9.231 -0.273 17.310 1.00 84.81 111 ALA A CA 1
ATOM 880 C C . ALA A 1 111 ? -9.892 -0.159 18.691 1.00 84.81 111 ALA A C 1
ATOM 882 O O . ALA A 1 111 ? -10.256 -1.161 19.306 1.00 84.81 111 ALA A O 1
ATOM 883 N N . LYS A 1 112 ? -10.072 1.074 19.176 1.00 86.25 112 LYS A N 1
ATOM 884 C CA . LYS A 1 112 ? -10.788 1.330 20.429 1.00 86.25 112 LYS A CA 1
ATOM 885 C C . LYS A 1 112 ? -12.287 1.121 20.204 1.00 86.25 112 LYS A C 1
ATOM 887 O O . LYS A 1 112 ? -12.858 1.727 19.299 1.00 86.25 112 LYS A O 1
ATOM 892 N N . ALA A 1 113 ? -12.918 0.295 21.036 1.00 90.12 113 ALA A N 1
ATOM 893 C CA . ALA A 1 113 ? -14.367 0.131 21.013 1.00 90.12 113 ALA A CA 1
ATOM 894 C C . ALA A 1 113 ? -15.064 1.457 21.357 1.00 90.12 113 ALA A C 1
ATOM 896 O O . ALA A 1 113 ? -14.622 2.189 22.249 1.00 90.12 113 ALA A O 1
ATOM 897 N N . MET A 1 114 ? -16.145 1.761 20.639 1.00 91.31 114 MET A N 1
ATOM 898 C CA . MET A 1 114 ? -17.029 2.863 21.004 1.00 91.31 114 MET A CA 1
ATOM 899 C C . MET A 1 114 ? -17.840 2.468 22.236 1.00 91.31 114 MET A C 1
ATOM 901 O O . MET A 1 114 ? -18.359 1.355 22.302 1.00 91.31 114 MET A O 1
ATOM 905 N N . ASP A 1 115 ? -17.946 3.387 23.191 1.00 93.56 115 ASP A N 1
ATOM 906 C CA . ASP A 1 115 ? -18.831 3.229 24.339 1.00 93.56 115 ASP A CA 1
ATOM 907 C C . ASP A 1 115 ? -20.265 3.553 23.903 1.00 93.56 115 ASP A C 1
ATOM 909 O O . ASP A 1 115 ? -20.534 4.652 23.411 1.00 93.56 115 ASP A O 1
ATOM 913 N N . LEU A 1 116 ? -21.157 2.568 23.992 1.00 93.81 116 LEU A N 1
ATOM 914 C CA . LEU A 1 116 ? -22.529 2.651 23.495 1.00 93.81 116 LEU A CA 1
ATOM 915 C C . LEU A 1 116 ? -23.495 2.255 24.614 1.00 93.81 116 LEU A C 1
ATOM 917 O O . LEU A 1 116 ? -23.411 1.153 25.151 1.00 93.81 116 LEU A O 1
ATOM 921 N N . GLY A 1 117 ? -24.449 3.137 24.920 1.00 92.50 117 GLY A N 1
ATOM 922 C CA . GLY A 1 117 ? -25.561 2.876 25.833 1.00 92.50 117 GLY A CA 1
ATOM 923 C C . GLY A 1 117 ? -26.896 2.931 25.094 1.00 92.50 117 GLY A C 1
ATOM 924 O O . GLY A 1 117 ? -27.109 3.813 24.264 1.00 92.50 117 GLY A O 1
ATOM 925 N N . MET A 1 118 ? -27.794 1.991 25.389 1.00 92.19 118 MET A N 1
ATOM 926 C CA . MET A 1 118 ? -29.162 1.978 24.869 1.00 92.19 118 MET A CA 1
ATOM 927 C C . MET A 1 118 ? -30.136 2.165 26.030 1.00 92.19 118 MET A C 1
ATOM 929 O O . MET A 1 118 ? -30.196 1.326 26.927 1.00 92.19 118 MET A O 1
ATOM 933 N N . GLU A 1 119 ? -30.912 3.245 25.997 1.00 91.19 119 GLU A N 1
ATOM 934 C CA . GLU A 1 119 ? -32.003 3.474 26.941 1.00 91.19 119 GLU A CA 1
ATOM 935 C C . GLU A 1 119 ? -33.323 3.008 26.323 1.00 91.19 119 GLU A C 1
ATOM 937 O O . GLU A 1 119 ? -33.713 3.441 25.237 1.00 91.19 119 GLU A O 1
ATOM 942 N N . VAL A 1 120 ? -34.011 2.098 27.012 1.00 89.75 120 VAL A N 1
ATOM 943 C CA . VAL A 1 120 ? -35.312 1.584 26.577 1.00 89.75 120 VAL A CA 1
ATOM 944 C C . VAL A 1 120 ? -36.405 2.321 27.338 1.00 89.75 120 VAL A C 1
ATOM 946 O O . VAL A 1 120 ? -36.619 2.083 28.524 1.00 89.75 120 VAL A O 1
ATOM 949 N N . VAL A 1 121 ? -37.129 3.195 26.642 1.00 88.56 121 VAL A N 1
ATOM 950 C CA . VAL A 1 121 ? -38.310 3.882 27.179 1.00 88.56 121 VAL A CA 1
ATOM 951 C C . VAL A 1 121 ? -39.571 3.080 26.870 1.00 88.56 121 VAL A C 1
ATOM 953 O O . VAL A 1 121 ? -39.943 2.900 25.710 1.00 88.56 121 VAL A O 1
ATOM 956 N N . SER A 1 122 ? -40.253 2.615 27.919 1.00 80.19 122 SER A N 1
ATOM 957 C CA . SER A 1 122 ? -41.607 2.063 27.806 1.00 80.19 122 SER A CA 1
ATOM 958 C C . SER A 1 122 ? -42.637 3.180 27.989 1.00 80.19 122 SER A C 1
ATOM 960 O O .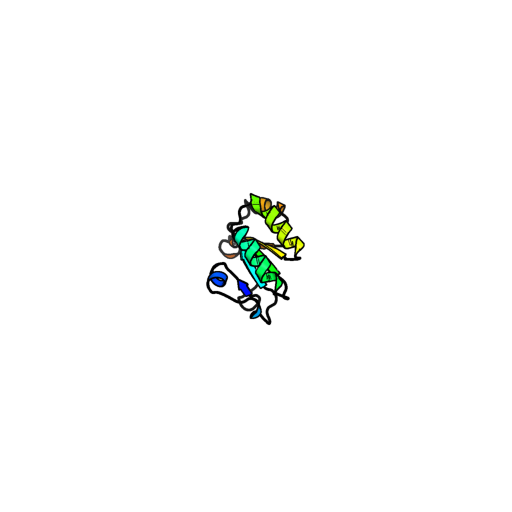 SER A 1 122 ? -42.514 4.001 28.896 1.00 80.19 122 SER A O 1
ATOM 962 N N . LYS A 1 123 ? -43.655 3.241 27.122 1.00 73.56 123 LYS A N 1
ATOM 963 C CA . LYS A 1 123 ? -44.839 4.068 27.384 1.00 73.56 123 LYS A CA 1
ATOM 964 C C . LYS A 1 123 ? -45.744 3.297 28.336 1.00 73.56 123 LYS A C 1
ATOM 966 O O . LYS A 1 123 ? -46.464 2.403 27.894 1.00 73.56 123 LYS A O 1
ATOM 971 N N . THR A 1 124 ? -45.731 3.645 29.616 1.00 65.88 124 THR A N 1
ATOM 972 C CA . THR A 1 124 ? -46.827 3.282 30.516 1.00 65.88 124 THR A CA 1
ATOM 973 C C . THR A 1 124 ? -48.074 3.996 29.996 1.00 65.88 124 THR A C 1
ATOM 975 O O . THR A 1 124 ? -48.102 5.224 29.928 1.00 65.88 124 THR A O 1
ATOM 978 N N . GLN A 1 125 ? -49.075 3.246 29.529 1.00 59.00 125 GLN A N 1
ATOM 979 C CA . GLN A 1 125 ? -50.394 3.822 29.289 1.00 59.00 125 GLN A CA 1
ATOM 980 C C . GLN A 1 125 ? -50.956 4.216 30.652 1.00 59.00 125 GLN A C 1
ATOM 982 O O . GLN A 1 125 ? -51.218 3.346 31.479 1.00 59.00 125 GLN A O 1
ATOM 987 N N . ASP A 1 126 ? -51.108 5.519 30.880 1.00 58.22 126 ASP A N 1
ATOM 988 C CA . ASP A 1 126 ? -51.920 6.049 31.970 1.00 58.22 126 ASP A CA 1
ATOM 989 C C . ASP A 1 126 ? -53.361 5.583 31.734 1.00 58.22 126 ASP A C 1
ATOM 991 O O . ASP A 1 126 ? -54.124 6.178 30.969 1.00 58.22 126 ASP A O 1
ATOM 995 N N . THR A 1 127 ? -53.742 4.474 32.364 1.00 59.00 127 THR A N 1
ATOM 996 C CA . THR A 1 127 ? -55.148 4.134 32.577 1.00 59.00 127 THR A CA 1
ATOM 997 C C . THR A 1 127 ? -55.661 4.966 33.745 1.00 59.00 127 THR A C 1
ATOM 999 O O . THR A 1 127 ? -55.994 4.429 34.796 1.00 59.00 127 THR A O 1
ATOM 1002 N N . ASP A 1 128 ? -55.699 6.285 33.571 1.00 58.31 128 ASP A N 1
ATOM 1003 C CA . ASP A 1 128 ? -56.474 7.166 34.439 1.00 58.31 128 ASP A CA 1
ATOM 1004 C C . ASP A 1 128 ? -57.285 8.150 33.589 1.00 58.31 128 ASP A C 1
ATOM 1006 O O . ASP A 1 128 ? -57.037 9.351 33.503 1.00 58.31 128 ASP A O 1
ATOM 1010 N N . SER A 1 129 ? -58.295 7.606 32.914 1.00 48.62 129 SER A N 1
ATOM 1011 C CA . SER A 1 129 ? -59.461 8.380 32.508 1.00 48.62 129 SER A CA 1
ATOM 1012 C C . SER A 1 129 ? -60.688 7.769 33.169 1.00 48.62 129 SER A C 1
ATOM 1014 O O . SER A 1 129 ? -61.363 6.912 32.600 1.00 48.62 129 SER A O 1
ATOM 1016 N N . ARG A 1 130 ? -60.913 8.215 34.408 1.00 52.59 130 ARG A N 1
ATOM 1017 C CA . ARG A 1 130 ? -62.205 8.363 35.089 1.00 52.59 130 ARG A CA 1
ATOM 1018 C C . ARG A 1 130 ? -63.425 8.030 34.220 1.00 52.59 130 ARG A C 1
ATOM 1020 O O . ARG A 1 130 ? -63.697 8.742 33.250 1.00 52.59 130 ARG A O 1
ATOM 1027 N N . LYS A 1 131 ? -64.227 7.077 34.688 1.00 39.91 131 LYS A N 1
ATOM 1028 C CA . LYS A 1 131 ? -65.653 7.270 34.985 1.00 39.91 131 LYS A CA 1
ATOM 1029 C C . LYS A 1 131 ? -66.142 6.171 35.914 1.00 39.91 131 LYS A C 1
ATOM 1031 O O . LYS A 1 131 ? -65.828 4.998 35.631 1.00 39.91 131 LYS A O 1
#

Sequence (131 aa):
RLGLWDAVMIKDNHFGMGFDLKRVKNVKFVEIEVENLRQLDKAMAKLKSVKLPKVVMLDNFNIKKIPEAIKKLRAEGITVEISGGINEKNLVEYAKFRPDVISMGSLTQNAKAMDLGMEVVSKTQDTDSRK

pLDDT: mean 88.98, std 10.67, range [39.91, 98.19]